Protein AF-A0A367M9J0-F1 (afdb_monomer)

Structure (mmCIF, N/CA/C/O backbone):
data_AF-A0A367M9J0-F1
#
_entry.id   AF-A0A367M9J0-F1
#
loop_
_atom_site.group_PDB
_atom_site.id
_atom_site.type_symbol
_atom_site.label_atom_id
_atom_site.label_alt_id
_atom_site.label_comp_id
_atom_site.label_asym_id
_atom_site.label_entity_id
_atom_site.label_seq_id
_atom_site.pdbx_PDB_ins_code
_atom_site.Cartn_x
_atom_site.Cartn_y
_atom_site.Cartn_z
_atom_site.occupancy
_atom_site.B_iso_or_equiv
_atom_site.auth_seq_id
_atom_site.auth_comp_id
_atom_site.auth_asym_id
_atom_site.auth_atom_id
_atom_site.pdbx_PDB_model_num
ATOM 1 N N . SER A 1 1 ? -8.072 -8.204 -0.982 1.00 53.81 1 SER A N 1
ATOM 2 C CA . SER A 1 1 ? -7.962 -9.513 -0.311 1.00 53.81 1 SER A CA 1
ATOM 3 C C . SER A 1 1 ? -6.494 -9.886 -0.213 1.00 53.81 1 SER A C 1
ATOM 5 O O . SER A 1 1 ? -5.722 -9.459 -1.068 1.00 53.81 1 SER A O 1
ATOM 7 N N . LEU A 1 2 ? -6.125 -10.675 0.804 1.00 54.19 2 LEU A N 1
ATOM 8 C CA . LEU A 1 2 ? -4.770 -11.207 1.031 1.00 54.19 2 LEU A CA 1
ATOM 9 C C . LEU A 1 2 ? -4.189 -11.884 -0.231 1.00 54.19 2 LEU A C 1
ATOM 11 O O . LEU A 1 2 ? -3.019 -11.712 -0.550 1.00 54.19 2 LEU A O 1
ATOM 15 N N . ASN A 1 3 ? -5.052 -12.526 -1.025 1.00 56.53 3 ASN A N 1
ATOM 16 C CA . ASN A 1 3 ? -4.718 -13.188 -2.293 1.00 56.53 3 ASN A CA 1
ATOM 17 C C . ASN A 1 3 ? -4.012 -12.279 -3.315 1.00 56.53 3 ASN A C 1
ATOM 19 O O . ASN A 1 3 ? -3.207 -12.762 -4.102 1.00 56.53 3 ASN A O 1
ATOM 23 N N . ARG A 1 4 ? -4.253 -10.960 -3.290 1.00 53.69 4 ARG A N 1
ATOM 24 C CA . ARG A 1 4 ? -3.558 -10.011 -4.180 1.00 53.69 4 ARG A CA 1
ATOM 25 C C . ARG A 1 4 ? -2.130 -9.683 -3.728 1.00 53.69 4 ARG A C 1
ATOM 27 O O . ARG A 1 4 ? -1.334 -9.265 -4.557 1.00 53.69 4 ARG A O 1
ATOM 34 N N . ALA A 1 5 ? -1.797 -9.875 -2.451 1.00 55.28 5 ALA A N 1
ATOM 35 C CA . ALA A 1 5 ? -0.433 -9.697 -1.949 1.00 55.28 5 ALA A CA 1
ATOM 36 C C . ALA A 1 5 ? 0.460 -10.907 -2.284 1.00 55.28 5 ALA A C 1
ATOM 38 O O . ALA A 1 5 ? 1.627 -10.721 -2.630 1.00 55.28 5 ALA A O 1
ATOM 39 N N . TYR A 1 6 ? -0.104 -12.126 -2.284 1.00 59.66 6 TYR A N 1
ATOM 40 C CA . TYR A 1 6 ? 0.635 -13.346 -2.644 1.00 59.66 6 TYR A CA 1
ATOM 41 C C . TYR A 1 6 ? 1.185 -13.334 -4.080 1.00 59.66 6 TYR A C 1
ATOM 43 O O . TYR A 1 6 ? 2.250 -13.883 -4.357 1.00 59.66 6 TYR A O 1
ATOM 51 N N . GLY A 1 7 ? 0.508 -12.637 -4.999 1.00 65.81 7 GLY A N 1
ATOM 52 C CA . GLY A 1 7 ? 0.967 -12.521 -6.383 1.00 65.81 7 GLY A CA 1
ATOM 53 C C . GLY A 1 7 ? 2.402 -11.991 -6.500 1.00 65.81 7 GLY A C 1
ATOM 54 O O . GLY A 1 7 ? 3.182 -12.503 -7.299 1.00 65.81 7 GLY A O 1
ATOM 55 N N . TRP A 1 8 ? 2.790 -11.025 -5.660 1.00 62.56 8 TRP A N 1
ATOM 56 C CA . TRP A 1 8 ? 4.134 -10.439 -5.684 1.00 62.56 8 TRP A CA 1
ATOM 57 C C . TRP A 1 8 ? 5.176 -11.267 -4.939 1.00 62.56 8 TRP A C 1
ATOM 59 O O . TRP A 1 8 ? 6.328 -11.311 -5.377 1.00 62.56 8 TRP A O 1
ATOM 69 N N . THR A 1 9 ? 4.788 -11.952 -3.857 1.00 67.38 9 THR A N 1
ATOM 70 C CA . THR A 1 9 ? 5.688 -12.894 -3.175 1.00 67.38 9 THR A CA 1
ATOM 71 C C . THR A 1 9 ? 6.099 -14.037 -4.091 1.00 67.38 9 THR A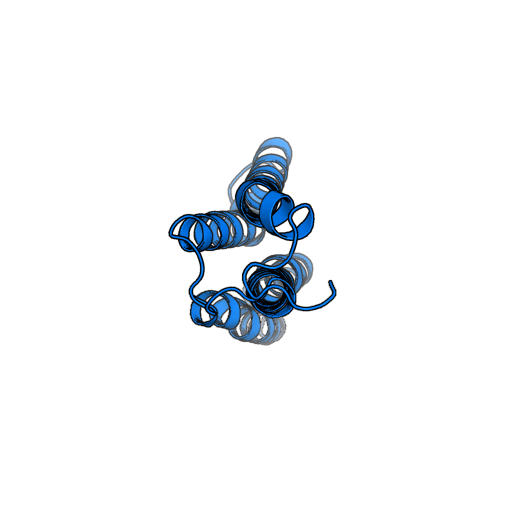 C 1
ATOM 73 O O . THR A 1 9 ? 7.250 -14.455 -4.033 1.00 67.38 9 THR A O 1
ATOM 76 N N . ASP A 1 10 ? 5.220 -14.469 -4.999 1.00 67.06 10 ASP A N 1
ATOM 77 C CA . ASP A 1 10 ? 5.551 -15.520 -5.962 1.00 67.06 10 ASP A CA 1
ATOM 78 C C . ASP A 1 10 ? 6.205 -14.967 -7.239 1.00 67.06 10 ASP A C 1
ATOM 80 O O . ASP A 1 10 ? 6.981 -15.659 -7.904 1.00 67.06 10 ASP A O 1
ATOM 84 N N . ALA A 1 11 ? 5.874 -13.738 -7.646 1.00 66.50 11 ALA A N 1
ATOM 85 C CA . ALA A 1 11 ? 6.425 -13.120 -8.852 1.00 66.50 11 ALA A CA 1
ATOM 86 C C . ALA A 1 11 ? 7.892 -12.694 -8.683 1.00 66.50 11 ALA A C 1
ATOM 88 O O . ALA A 1 11 ? 8.683 -12.868 -9.611 1.00 66.50 11 ALA A O 1
ATOM 89 N N . ALA A 1 12 ? 8.285 -12.176 -7.515 1.00 63.97 12 ALA A N 1
ATOM 90 C CA . ALA A 1 12 ? 9.638 -11.657 -7.306 1.00 63.97 12 ALA A CA 1
ATOM 91 C C . ALA A 1 12 ? 10.749 -12.733 -7.407 1.00 63.97 12 ALA A C 1
ATOM 93 O O . ALA A 1 12 ? 11.714 -12.506 -8.145 1.00 63.97 12 ALA A O 1
ATOM 94 N N . PRO A 1 13 ? 10.622 -13.931 -6.794 1.00 62.69 13 PRO A N 1
ATOM 95 C CA . PRO A 1 13 ? 11.599 -15.010 -6.958 1.00 62.69 13 PRO A CA 1
ATOM 96 C C . PRO A 1 13 ? 11.654 -15.525 -8.399 1.00 62.69 13 PRO A C 1
ATOM 98 O O . PRO A 1 13 ? 12.733 -15.794 -8.926 1.00 62.69 13 PRO A O 1
ATOM 101 N N . ARG A 1 14 ? 10.498 -15.605 -9.075 1.00 62.94 14 ARG A N 1
ATOM 102 C CA . ARG A 1 14 ? 10.419 -15.992 -10.493 1.00 62.94 14 ARG A CA 1
ATOM 103 C C . ARG A 1 14 ? 11.112 -14.975 -11.404 1.00 62.94 14 ARG A C 1
ATOM 105 O O . ARG A 1 14 ? 11.765 -15.377 -12.366 1.00 62.94 14 ARG A O 1
ATOM 112 N N . GLY A 1 15 ? 11.030 -13.686 -11.075 1.00 57.97 15 GLY A N 1
ATOM 113 C CA . GLY A 1 15 ? 11.794 -12.621 -11.726 1.00 57.97 15 GLY A CA 1
ATOM 114 C C . GLY A 1 15 ? 13.307 -12.783 -11.541 1.00 57.97 15 GLY A C 1
ATOM 115 O O . GLY A 1 15 ? 14.043 -12.806 -12.526 1.00 57.97 15 GLY A O 1
ATOM 116 N N . MET A 1 16 ? 13.776 -13.006 -10.307 1.00 56.16 16 MET A N 1
ATOM 117 C CA . MET A 1 16 ? 15.202 -13.256 -10.012 1.00 56.16 16 MET A CA 1
ATOM 118 C C . MET A 1 16 ? 15.741 -14.511 -10.715 1.00 56.16 16 MET A C 1
ATOM 120 O O . MET A 1 16 ? 16.858 -14.513 -11.234 1.00 56.16 16 MET A O 1
ATOM 124 N N . ALA A 1 17 ? 14.937 -15.574 -10.780 1.00 56.88 17 ALA A N 1
ATOM 125 C CA . ALA A 1 17 ? 15.292 -16.817 -11.462 1.00 56.88 17 ALA A CA 1
ATOM 126 C C . ALA A 1 17 ? 15.339 -16.683 -12.999 1.00 56.88 17 ALA A C 1
ATOM 128 O O . ALA A 1 17 ? 16.014 -17.467 -13.670 1.00 56.88 17 ALA A O 1
ATOM 129 N N . ARG A 1 18 ? 14.623 -15.715 -13.590 1.00 54.00 18 ARG A N 1
ATOM 130 C CA . ARG A 1 18 ? 14.735 -15.384 -15.025 1.00 54.00 18 ARG A CA 1
ATOM 131 C C . ARG A 1 18 ? 15.921 -14.474 -15.325 1.00 54.00 18 ARG A C 1
ATOM 133 O O . ARG A 1 18 ? 16.577 -14.690 -16.339 1.00 54.00 18 ARG A O 1
ATOM 140 N N . TRP A 1 19 ? 16.273 -13.569 -14.413 1.00 50.41 19 TRP A N 1
ATOM 141 C CA . TRP A 1 19 ? 17.459 -12.722 -14.558 1.00 50.41 19 TRP A CA 1
ATOM 142 C C . TRP A 1 19 ? 18.758 -13.536 -14.676 1.00 50.41 19 TRP A C 1
ATOM 144 O O . TRP A 1 19 ? 19.566 -13.275 -15.563 1.00 50.41 19 TRP A O 1
ATOM 154 N N . ARG A 1 20 ? 18.911 -14.610 -13.883 1.00 53.22 20 ARG A N 1
ATOM 155 C CA . ARG A 1 20 ? 20.051 -15.549 -13.999 1.00 53.22 20 ARG A CA 1
ATOM 156 C C . ARG A 1 20 ? 20.171 -16.238 -15.368 1.00 53.22 20 ARG A C 1
ATOM 158 O O . ARG A 1 20 ? 21.217 -16.801 -15.659 1.00 53.22 20 ARG A O 1
ATOM 165 N N . ARG A 1 21 ? 19.120 -16.205 -16.196 1.00 54.50 21 ARG A N 1
ATOM 166 C CA . ARG A 1 21 ? 19.075 -16.787 -17.549 1.00 54.50 21 ARG A CA 1
ATOM 167 C C . ARG A 1 21 ? 19.234 -15.742 -18.664 1.00 54.50 21 ARG A C 1
ATOM 169 O O . ARG A 1 21 ? 18.919 -16.031 -19.813 1.00 54.50 21 ARG A O 1
ATOM 176 N N . GLY A 1 22 ? 19.704 -14.536 -18.334 1.00 53.44 22 GLY A N 1
ATOM 177 C CA . GLY A 1 22 ? 20.056 -13.505 -19.316 1.00 53.44 22 GLY A CA 1
ATOM 178 C C . GLY A 1 22 ? 18.883 -12.679 -19.850 1.00 53.44 22 GLY A C 1
ATOM 179 O O . GLY A 1 22 ? 19.080 -11.919 -20.792 1.00 53.44 22 GLY A O 1
ATOM 180 N N . ARG A 1 23 ? 17.676 -12.786 -19.267 1.00 54.78 23 ARG A N 1
ATOM 181 C CA . ARG A 1 23 ? 16.515 -11.972 -19.667 1.00 54.78 23 ARG A CA 1
ATOM 182 C C . ARG A 1 23 ? 15.904 -11.191 -18.489 1.00 54.78 23 ARG A C 1
ATOM 184 O O . ARG A 1 23 ? 15.258 -11.753 -17.608 1.00 54.78 23 ARG A O 1
ATOM 191 N N . GLU A 1 24 ? 16.128 -9.875 -18.528 1.00 59.97 24 GLU A N 1
ATOM 192 C CA . GLU A 1 24 ? 15.092 -8.823 -18.424 1.00 59.97 24 GLU A CA 1
ATOM 193 C C . GLU A 1 24 ? 14.669 -8.192 -17.075 1.00 59.97 24 GLU A C 1
ATOM 195 O O . GLU A 1 24 ? 13.868 -7.264 -17.112 1.00 59.97 24 GLU A O 1
ATOM 200 N N . LEU A 1 25 ? 15.228 -8.526 -15.901 1.00 58.91 25 LEU A N 1
ATOM 201 C CA . LEU A 1 25 ? 14.964 -7.726 -14.677 1.00 58.91 25 LEU A CA 1
ATOM 202 C C . LEU A 1 25 ? 16.229 -7.409 -13.886 1.00 58.91 25 LEU A C 1
ATOM 204 O O . LEU A 1 25 ? 16.843 -8.310 -13.325 1.00 58.91 25 LEU A O 1
ATOM 208 N N . ALA A 1 26 ? 16.589 -6.130 -13.769 1.00 71.19 26 ALA A N 1
ATOM 209 C CA . ALA A 1 26 ? 17.696 -5.713 -12.916 1.00 71.19 26 ALA A CA 1
ATOM 210 C C . ALA A 1 26 ? 17.456 -6.186 -11.464 1.00 71.19 26 ALA A C 1
ATOM 212 O O . ALA A 1 26 ? 16.316 -6.120 -10.989 1.00 71.19 26 ALA A O 1
ATOM 213 N N . PRO A 1 27 ? 18.494 -6.597 -10.706 1.00 75.00 27 PRO A N 1
ATOM 214 C CA . PRO A 1 27 ? 18.346 -7.051 -9.317 1.00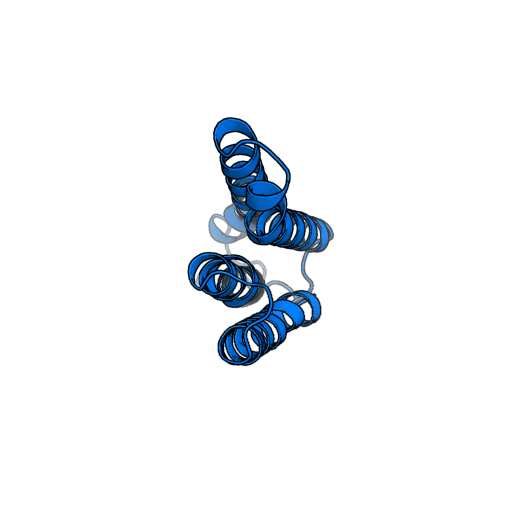 75.00 27 PRO A CA 1
ATOM 215 C C . PRO A 1 27 ? 17.535 -6.084 -8.439 1.00 75.00 27 PRO A C 1
ATOM 217 O O . PRO A 1 27 ? 16.734 -6.503 -7.604 1.00 75.00 27 PRO A O 1
ATOM 220 N N . SER A 1 28 ? 17.672 -4.780 -8.700 1.00 83.19 28 SER A N 1
ATOM 221 C CA . SER A 1 28 ? 16.887 -3.721 -8.061 1.00 83.19 28 SER A CA 1
ATOM 222 C C . SER A 1 28 ? 15.377 -3.876 -8.281 1.00 83.19 28 SER A C 1
ATOM 224 O O . SER A 1 28 ? 14.612 -3.779 -7.324 1.00 83.19 28 SER A O 1
ATOM 226 N N . GLN A 1 29 ? 14.917 -4.170 -9.501 1.00 81.62 29 GLN A N 1
ATOM 227 C CA . GLN A 1 29 ? 13.489 -4.324 -9.807 1.00 81.62 29 GLN A CA 1
ATOM 228 C C . GLN A 1 29 ? 12.881 -5.507 -9.051 1.00 81.62 29 GLN A C 1
ATOM 230 O O . GLN A 1 29 ? 11.809 -5.380 -8.460 1.00 81.62 29 GLN A O 1
ATOM 235 N N . ALA A 1 30 ? 13.591 -6.635 -9.003 1.00 80.06 30 ALA A N 1
ATOM 236 C CA . ALA A 1 30 ? 13.132 -7.811 -8.276 1.00 80.06 30 ALA A CA 1
ATOM 237 C C . ALA A 1 30 ? 13.069 -7.582 -6.756 1.00 80.06 30 ALA A C 1
ATOM 239 O O . ALA A 1 30 ? 12.102 -7.989 -6.108 1.00 80.06 30 ALA A O 1
ATOM 240 N N . LEU A 1 31 ? 14.061 -6.885 -6.189 1.00 86.38 31 LEU A N 1
ATOM 241 C CA . LEU A 1 31 ? 14.048 -6.501 -4.776 1.00 86.38 31 LEU A CA 1
ATOM 242 C C . LEU A 1 31 ? 12.858 -5.594 -4.448 1.00 86.38 31 LEU A C 1
ATOM 244 O O . LEU A 1 31 ? 12.197 -5.803 -3.433 1.00 86.38 31 LEU A O 1
ATOM 248 N N . HIS A 1 32 ? 12.536 -4.632 -5.316 1.00 88.56 32 HIS A N 1
ATOM 249 C CA . HIS A 1 32 ? 11.386 -3.752 -5.106 1.00 88.56 32 HIS A CA 1
ATOM 250 C C . HIS A 1 32 ? 10.053 -4.483 -5.281 1.00 88.56 32 HIS A C 1
ATOM 252 O O . HIS A 1 32 ? 9.143 -4.242 -4.494 1.00 88.56 32 HIS A O 1
ATOM 258 N N . ALA A 1 33 ? 9.941 -5.420 -6.226 1.00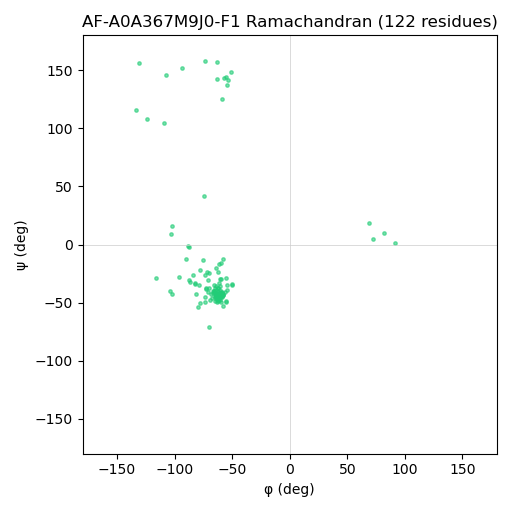 85.88 33 ALA A N 1
ATOM 259 C CA . ALA A 1 33 ? 8.756 -6.270 -6.344 1.00 85.88 33 ALA A CA 1
ATOM 260 C C . ALA A 1 33 ? 8.496 -7.056 -5.042 1.00 85.88 33 ALA A C 1
ATOM 262 O O . ALA A 1 33 ? 7.368 -7.096 -4.544 1.00 85.88 33 ALA A O 1
ATOM 263 N N . LEU A 1 34 ? 9.552 -7.618 -4.440 1.00 84.75 34 LEU A N 1
ATOM 264 C CA . LEU A 1 34 ? 9.448 -8.339 -3.171 1.00 84.75 34 LEU A CA 1
ATOM 265 C C . LEU A 1 34 ? 9.139 -7.409 -1.991 1.00 84.75 34 LEU A C 1
ATOM 267 O O . LEU A 1 34 ? 8.276 -7.723 -1.175 1.00 84.75 34 LEU A O 1
ATOM 271 N N . ALA A 1 35 ? 9.859 -6.295 -1.862 1.00 87.94 35 ALA A N 1
ATOM 272 C CA . ALA A 1 35 ? 9.745 -5.404 -0.712 1.00 87.94 35 ALA A CA 1
ATOM 273 C C . ALA A 1 35 ? 8.441 -4.590 -0.736 1.00 87.94 35 ALA A C 1
ATOM 275 O O . ALA A 1 35 ? 7.706 -4.576 0.249 1.00 87.94 35 ALA A O 1
ATOM 276 N N . VAL A 1 36 ? 8.134 -3.948 -1.866 1.00 88.88 36 VAL A N 1
ATOM 277 C CA . VAL A 1 36 ? 6.987 -3.040 -2.014 1.00 88.88 36 VAL A CA 1
ATOM 278 C C . VAL A 1 36 ? 5.689 -3.830 -2.177 1.00 88.88 36 VAL A C 1
ATOM 280 O O . VAL A 1 36 ? 4.726 -3.577 -1.456 1.00 88.88 36 VAL A O 1
ATOM 283 N N . GLY A 1 37 ? 5.668 -4.802 -3.094 1.00 84.56 37 GLY A N 1
ATOM 284 C CA . GLY A 1 37 ? 4.483 -5.611 -3.379 1.00 84.56 37 GLY A CA 1
ATOM 285 C C . GLY A 1 37 ? 4.272 -6.731 -2.365 1.00 84.56 37 GLY A C 1
ATOM 286 O O . GLY A 1 37 ? 3.209 -6.823 -1.753 1.00 84.56 37 GLY A O 1
ATOM 287 N N . GLY A 1 38 ? 5.295 -7.566 -2.160 1.00 84.19 38 GLY A N 1
ATOM 288 C CA . GLY A 1 38 ? 5.215 -8.735 -1.280 1.00 84.19 38 GLY A CA 1
ATOM 289 C C . GLY A 1 38 ? 5.128 -8.364 0.201 1.00 84.19 38 GLY A C 1
ATOM 290 O O . GLY A 1 38 ? 4.075 -8.502 0.824 1.00 84.19 38 GLY A O 1
ATOM 291 N N . ARG A 1 39 ? 6.229 -7.866 0.781 1.00 86.88 39 ARG A N 1
ATOM 292 C CA . ARG A 1 39 ? 6.292 -7.521 2.214 1.00 86.88 39 ARG A CA 1
ATOM 293 C C . ARG A 1 39 ? 5.324 -6.393 2.563 1.00 86.88 39 ARG A C 1
ATOM 295 O O . ARG A 1 39 ? 4.596 -6.519 3.541 1.00 86.88 39 ARG A O 1
ATOM 302 N N . GLY A 1 40 ? 5.260 -5.339 1.747 1.00 89.62 40 GLY A N 1
ATOM 303 C CA . GLY A 1 40 ? 4.303 -4.246 1.935 1.00 89.62 40 GLY A CA 1
ATOM 304 C C . GLY A 1 40 ? 2.849 -4.725 1.935 1.00 89.62 40 GLY A C 1
ATOM 305 O O . GLY A 1 40 ? 2.073 -4.331 2.805 1.00 89.62 40 GLY A O 1
ATOM 306 N N . GLY A 1 41 ? 2.486 -5.631 1.021 1.00 89.06 41 GLY A N 1
ATOM 307 C CA . GLY A 1 41 ? 1.140 -6.202 0.951 1.00 89.06 41 GLY A CA 1
ATOM 308 C C . GLY A 1 41 ? 0.798 -7.076 2.155 1.00 89.06 41 GLY A C 1
ATOM 309 O O . GLY A 1 41 ? -0.304 -6.963 2.696 1.00 89.06 41 GLY A O 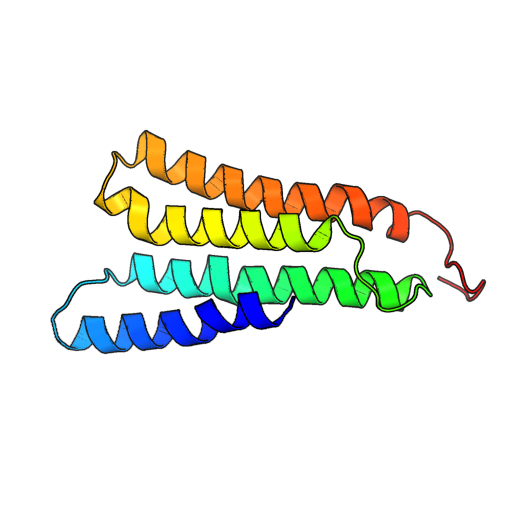1
ATOM 310 N N . LEU A 1 42 ? 1.745 -7.904 2.603 1.00 88.62 42 LEU A N 1
ATOM 311 C CA . LEU A 1 42 ? 1.597 -8.725 3.807 1.00 88.62 42 LEU A CA 1
ATOM 312 C C . LEU A 1 42 ? 1.423 -7.865 5.061 1.00 88.62 42 LEU A C 1
ATOM 314 O O . LEU A 1 42 ? 0.496 -8.107 5.829 1.00 88.62 42 LEU A O 1
ATOM 318 N N . ILE A 1 43 ? 2.260 -6.838 5.239 1.00 91.75 43 ILE A N 1
ATOM 319 C CA . ILE A 1 43 ? 2.168 -5.908 6.372 1.00 91.75 43 ILE A CA 1
ATOM 320 C C . ILE A 1 43 ? 0.811 -5.209 6.362 1.00 91.75 43 ILE A C 1
ATOM 322 O O . ILE A 1 43 ? 0.108 -5.229 7.365 1.00 91.75 43 ILE A O 1
ATOM 326 N N . LEU A 1 44 ? 0.396 -4.653 5.222 1.00 90.38 44 LEU A N 1
ATOM 327 C CA . LEU A 1 44 ? -0.884 -3.957 5.102 1.00 90.38 44 LEU A CA 1
ATOM 328 C C . LEU A 1 44 ? -2.072 -4.873 5.450 1.00 90.38 44 LEU A C 1
ATOM 330 O O . LEU A 1 44 ? -2.996 -4.468 6.156 1.00 90.38 44 LEU A O 1
ATOM 334 N N . ALA A 1 45 ? -2.042 -6.126 4.990 1.00 88.50 45 ALA A N 1
ATOM 335 C CA . ALA A 1 45 ? -3.072 -7.107 5.310 1.00 88.50 45 ALA A CA 1
ATOM 336 C C . ALA A 1 45 ? -3.065 -7.523 6.788 1.00 88.50 45 ALA A C 1
ATOM 338 O O . ALA A 1 45 ? -4.129 -7.636 7.401 1.00 88.50 45 ALA A O 1
ATOM 339 N N . MET A 1 46 ? -1.876 -7.741 7.354 1.00 92.44 46 MET A N 1
ATOM 340 C CA . MET A 1 46 ? -1.698 -8.093 8.759 1.00 92.44 46 MET A CA 1
ATOM 341 C C . MET A 1 46 ? -2.199 -6.970 9.663 1.00 92.44 46 MET A C 1
ATOM 343 O O . MET A 1 46 ? -2.998 -7.245 10.553 1.00 92.44 46 MET A O 1
ATOM 347 N N . LEU A 1 47 ? -1.805 -5.722 9.397 1.00 92.25 47 LEU A N 1
ATOM 348 C CA . LEU A 1 47 ? -2.250 -4.550 10.151 1.00 92.25 47 LEU A CA 1
ATOM 349 C C . LEU A 1 47 ? -3.778 -4.457 10.168 1.00 92.25 47 LEU A C 1
ATOM 351 O O . LEU A 1 47 ? -4.372 -4.390 11.237 1.00 92.25 47 LEU A O 1
ATOM 355 N N . ALA A 1 48 ? -4.430 -4.570 9.008 1.00 90.50 48 ALA A N 1
ATOM 356 C CA . ALA A 1 48 ? -5.889 -4.556 8.927 1.00 90.50 48 ALA A CA 1
ATOM 357 C C . ALA A 1 48 ? -6.562 -5.650 9.763 1.00 90.50 48 ALA A C 1
ATOM 359 O O . ALA A 1 48 ? -7.549 -5.384 10.450 1.00 90.50 48 ALA A O 1
ATOM 360 N N . ARG A 1 49 ? -6.040 -6.879 9.723 1.00 90.88 49 ARG A N 1
ATOM 361 C CA . ARG A 1 49 ? -6.590 -7.994 10.503 1.00 90.88 49 ARG A CA 1
ATOM 362 C C . ARG A 1 49 ? -6.381 -7.792 12.005 1.00 90.88 49 ARG A C 1
ATOM 364 O O . ARG A 1 49 ? -7.308 -7.996 12.782 1.00 90.88 49 ARG A O 1
ATOM 371 N N . VAL A 1 50 ? -5.173 -7.398 12.398 1.00 91.94 50 VAL A N 1
ATOM 372 C CA . VAL A 1 50 ? -4.760 -7.212 13.794 1.00 91.94 50 VAL A CA 1
ATOM 373 C C . VAL A 1 50 ? -5.514 -6.045 14.433 1.00 91.94 50 VAL A C 1
ATOM 375 O O . VAL A 1 50 ? -6.002 -6.189 15.550 1.00 91.94 50 VAL A O 1
ATOM 378 N N . THR A 1 51 ? -5.723 -4.937 13.714 1.00 91.56 51 THR A N 1
ATOM 379 C CA . THR A 1 51 ? -6.538 -3.820 14.211 1.00 91.56 51 THR A CA 1
ATOM 380 C C . THR A 1 51 ? -7.990 -4.232 14.461 1.00 91.56 51 THR A C 1
ATOM 382 O O . THR A 1 51 ? -8.550 -3.874 15.493 1.00 91.56 51 THR A O 1
ATOM 385 N N . LE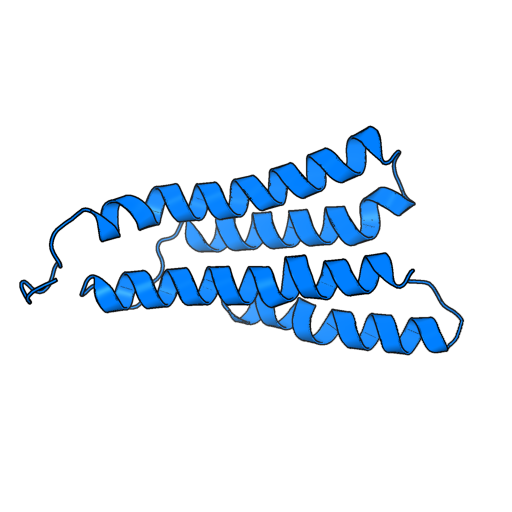U A 1 52 ? -8.618 -5.006 13.568 1.00 91.06 52 LEU A N 1
ATOM 386 C CA . LEU A 1 52 ? -9.987 -5.487 13.806 1.00 91.06 52 LEU A CA 1
ATOM 387 C C . LEU A 1 52 ? -10.044 -6.415 15.027 1.00 91.06 52 LEU A C 1
ATOM 389 O O . LEU A 1 52 ? -10.889 -6.221 15.898 1.00 91.06 52 LEU A O 1
ATOM 393 N N . GLY A 1 53 ? -9.092 -7.347 15.134 1.00 90.88 53 GLY A N 1
ATOM 394 C CA . GLY A 1 53 ? -9.008 -8.285 16.256 1.00 90.88 53 GLY A CA 1
ATOM 395 C C . GLY A 1 53 ? -8.797 -7.608 17.614 1.00 90.88 53 GLY A C 1
ATOM 396 O O . GLY A 1 53 ? -9.514 -7.909 18.566 1.00 90.88 53 GLY A O 1
ATOM 397 N N . HIS A 1 54 ? -7.866 -6.655 17.717 1.00 89.88 54 HIS A N 1
ATOM 398 C CA . HIS A 1 54 ? -7.605 -5.949 18.981 1.00 89.88 54 HIS A CA 1
ATOM 399 C C . HIS A 1 54 ? -8.661 -4.915 19.347 1.00 89.88 54 HIS A C 1
ATOM 401 O O . HIS A 1 54 ? -8.686 -4.470 20.488 1.00 89.88 54 HIS A O 1
ATOM 407 N N . THR A 1 55 ? -9.541 -4.546 18.418 1.00 90.31 55 THR A N 1
ATOM 408 C CA . THR A 1 55 ? -10.602 -3.578 18.703 1.00 90.31 55 THR A CA 1
ATOM 409 C C . THR A 1 55 ? -11.978 -4.218 18.911 1.00 90.31 55 THR A C 1
ATOM 411 O O . THR A 1 55 ? -12.984 -3.508 18.991 1.00 90.31 55 THR A O 1
ATOM 414 N N . GLY A 1 56 ? -12.033 -5.555 18.997 1.00 87.06 56 GLY A N 1
ATOM 415 C CA . GLY A 1 56 ? -13.268 -6.313 19.223 1.00 87.06 56 GLY A CA 1
ATOM 416 C C . GLY A 1 56 ? -14.241 -6.273 18.041 1.00 87.06 56 GLY A C 1
ATOM 417 O O . GLY A 1 56 ? -15.433 -6.513 18.205 1.00 87.06 56 GLY A O 1
ATOM 418 N N . ARG A 1 57 ? -13.766 -5.916 16.840 1.00 89.56 57 ARG A N 1
ATOM 419 C CA . ARG A 1 57 ? -14.600 -5.789 15.637 1.00 89.56 57 ARG A CA 1
ATOM 420 C C . ARG A 1 57 ? -14.593 -7.088 14.838 1.00 89.56 57 ARG A C 1
ATOM 422 O O . ARG A 1 57 ? -13.605 -7.821 14.823 1.00 89.56 57 ARG A O 1
ATOM 429 N N . ALA A 1 58 ? -15.679 -7.342 14.107 1.00 88.62 58 ALA A N 1
ATOM 430 C CA . ALA A 1 58 ? -15.729 -8.449 13.157 1.00 88.62 58 ALA A CA 1
ATOM 431 C C . ALA A 1 58 ? -14.549 -8.364 12.173 1.00 88.62 58 ALA A C 1
ATOM 433 O O . ALA A 1 58 ? -14.195 -7.278 11.711 1.00 88.62 58 ALA A O 1
ATOM 434 N N . LEU A 1 59 ? -13.964 -9.511 11.811 1.00 85.00 59 LEU A N 1
ATOM 435 C CA . LEU A 1 59 ? -12.828 -9.620 10.881 1.00 85.00 59 LEU A CA 1
ATOM 436 C C . LEU A 1 59 ? -13.242 -9.388 9.412 1.00 85.00 59 LEU A C 1
ATOM 438 O O . LEU A 1 59 ? -12.809 -10.093 8.503 1.00 85.00 59 LEU A O 1
ATOM 442 N N . GLN A 1 60 ? -14.098 -8.394 9.190 1.00 83.69 60 GLN A N 1
ATOM 443 C CA . GLN A 1 60 ? -14.591 -7.949 7.898 1.00 83.69 60 GLN A CA 1
ATOM 444 C C . GLN A 1 60 ? -13.969 -6.582 7.593 1.00 83.69 60 GLN A C 1
ATOM 446 O O . GLN A 1 60 ? -14.347 -5.581 8.207 1.00 83.69 60 GLN A O 1
ATOM 451 N N . PRO A 1 61 ? -12.975 -6.509 6.691 1.00 80.12 61 PRO A N 1
ATOM 452 C CA . PRO A 1 61 ? -12.350 -5.242 6.354 1.00 80.12 61 PRO A CA 1
ATOM 453 C C . PRO A 1 61 ? -13.365 -4.286 5.701 1.00 80.12 61 PRO A C 1
ATOM 455 O O . PRO A 1 61 ? -14.179 -4.721 4.884 1.00 80.12 61 PRO A O 1
ATOM 458 N N . PRO A 1 62 ? -13.300 -2.977 6.003 1.00 81.88 62 PRO A N 1
ATOM 459 C CA . PRO A 1 62 ? -14.183 -1.988 5.411 1.00 81.88 62 PRO A CA 1
ATOM 460 C C . PRO A 1 62 ? -13.965 -1.904 3.896 1.00 81.88 62 PRO A C 1
ATOM 462 O O . PRO A 1 62 ? -12.875 -2.181 3.385 1.00 81.88 62 PRO A O 1
ATOM 465 N N . ALA A 1 63 ? -14.981 -1.426 3.173 1.00 83.62 63 ALA A N 1
ATOM 466 C CA . ALA A 1 63 ? -14.962 -1.274 1.713 1.00 83.62 63 ALA A CA 1
ATOM 467 C C . ALA A 1 63 ? -13.820 -0.377 1.181 1.00 83.62 63 ALA A C 1
ATOM 469 O O . ALA A 1 63 ? -13.521 -0.380 -0.011 1.00 83.62 63 ALA A O 1
ATOM 470 N N . ALA A 1 64 ? -13.138 0.367 2.057 1.00 80.00 64 ALA A N 1
ATOM 471 C CA . ALA A 1 64 ? -11.941 1.134 1.730 1.00 80.00 64 ALA A CA 1
ATOM 472 C C . ALA A 1 64 ? -10.681 0.269 1.521 1.00 80.00 64 ALA A C 1
ATOM 474 O O . ALA A 1 64 ? -9.777 0.668 0.787 1.00 80.00 64 ALA A O 1
ATOM 475 N N . MET A 1 65 ? -10.604 -0.918 2.129 1.00 86.12 65 MET A N 1
ATOM 476 C CA . MET A 1 65 ? -9.398 -1.750 2.114 1.00 86.12 65 MET A CA 1
ATOM 477 C C . MET A 1 65 ? -9.028 -2.292 0.717 1.00 86.12 65 MET A C 1
ATOM 479 O O . MET A 1 65 ? -7.846 -2.280 0.366 1.00 86.12 65 MET A O 1
ATOM 483 N N . PRO A 1 66 ? -9.979 -2.724 -0.140 1.00 87.00 66 PRO A N 1
ATOM 484 C CA . PRO A 1 66 ? -9.682 -3.072 -1.530 1.00 87.00 66 PRO A CA 1
ATOM 485 C C . PRO A 1 66 ? -8.980 -1.959 -2.319 1.00 87.00 66 PRO A C 1
ATOM 487 O O . PRO A 1 66 ? -8.118 -2.273 -3.140 1.00 87.00 66 PRO A O 1
ATOM 490 N N . TRP A 1 67 ? -9.308 -0.691 -2.048 1.00 88.44 67 TRP A N 1
ATOM 491 C CA . TRP A 1 67 ? -8.674 0.466 -2.684 1.00 88.44 67 TRP A CA 1
ATOM 492 C C . TRP A 1 67 ? -7.239 0.674 -2.206 1.00 88.44 67 TRP A C 1
ATOM 494 O O . TRP A 1 67 ? -6.361 0.912 -3.029 1.00 88.44 67 TRP A O 1
ATOM 504 N N . ALA A 1 68 ? -6.973 0.498 -0.908 1.00 89.62 68 ALA A N 1
ATOM 505 C CA . ALA A 1 68 ? -5.609 0.533 -0.377 1.00 89.62 68 ALA A CA 1
ATOM 506 C C . ALA A 1 68 ? -4.728 -0.543 -1.041 1.00 89.62 68 ALA A C 1
ATOM 508 O O . ALA A 1 68 ? -3.629 -0.253 -1.506 1.00 89.62 68 ALA A O 1
ATOM 509 N N . PHE A 1 69 ? -5.242 -1.769 -1.199 1.00 86.19 69 PHE A N 1
ATOM 510 C CA . PHE A 1 69 ? -4.525 -2.811 -1.940 1.00 86.19 69 PHE A CA 1
ATOM 511 C C . PHE A 1 69 ? -4.3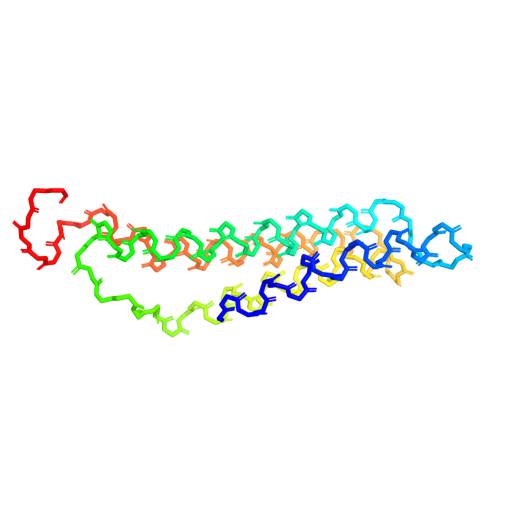35 -2.470 -3.420 1.00 86.19 69 PHE A C 1
ATOM 513 O O . PHE A 1 69 ? -3.281 -2.781 -3.970 1.00 86.19 69 PHE A O 1
ATOM 520 N N . ALA A 1 70 ? -5.325 -1.867 -4.082 1.00 89.44 70 ALA A N 1
ATOM 521 C CA . ALA A 1 70 ? -5.193 -1.461 -5.480 1.00 89.44 70 ALA A CA 1
ATOM 522 C C . ALA A 1 70 ? -4.077 -0.419 -5.651 1.00 89.44 70 ALA A C 1
ATOM 524 O O . ALA A 1 70 ? -3.189 -0.618 -6.475 1.00 89.44 70 ALA A O 1
ATOM 525 N N . LEU A 1 71 ? -4.060 0.620 -4.811 1.00 92.56 71 LEU A N 1
ATOM 526 C CA . LEU A 1 71 ? -3.016 1.649 -4.803 1.00 92.56 71 LEU A CA 1
ATOM 527 C C . LEU A 1 71 ? -1.627 1.062 -4.535 1.00 92.56 71 LEU A C 1
ATOM 529 O O . LEU A 1 71 ? -0.677 1.396 -5.237 1.00 92.56 71 LEU A O 1
ATOM 533 N N . LEU A 1 72 ? -1.516 0.127 -3.588 1.00 92.00 72 LEU A N 1
ATOM 534 C CA . LEU A 1 72 ? -0.253 -0.545 -3.288 1.00 92.00 72 LEU A CA 1
ATOM 535 C C . LEU A 1 72 ? 0.268 -1.349 -4.491 1.00 92.00 72 LEU A C 1
ATOM 537 O O . LEU A 1 72 ? 1.452 -1.291 -4.818 1.00 92.00 72 LEU A O 1
ATOM 541 N N . ASN A 1 73 ? -0.623 -2.079 -5.170 1.00 88.38 73 ASN A N 1
ATOM 542 C CA . ASN A 1 73 ? -0.281 -2.845 -6.369 1.00 88.38 73 ASN A CA 1
ATOM 543 C C . ASN A 1 73 ? 0.134 -1.929 -7.525 1.00 88.38 73 ASN A C 1
ATOM 545 O O . ASN A 1 73 ? 1.122 -2.217 -8.197 1.00 88.38 73 ASN A O 1
ATOM 549 N N . LEU A 1 74 ? -0.575 -0.814 -7.722 1.00 91.50 74 LEU A N 1
ATOM 550 C CA . LEU A 1 74 ? -0.221 0.194 -8.721 1.00 91.50 74 LEU A CA 1
ATOM 551 C C . LEU A 1 74 ? 1.130 0.843 -8.404 1.00 91.50 74 LEU A C 1
ATOM 553 O O . LEU A 1 74 ? 1.951 0.974 -9.303 1.00 91.50 74 LEU A O 1
ATOM 557 N N . GLY A 1 75 ? 1.407 1.174 -7.141 1.00 92.31 75 GLY A N 1
ATOM 558 C CA . GLY A 1 75 ? 2.704 1.701 -6.709 1.00 92.31 75 GLY A CA 1
ATOM 559 C C . GLY A 1 75 ? 3.848 0.707 -6.924 1.00 92.31 75 GLY A C 1
ATOM 560 O O . GLY A 1 75 ? 4.916 1.088 -7.398 1.00 92.31 75 GLY A O 1
ATOM 561 N N . CYS A 1 76 ? 3.619 -0.584 -6.660 1.00 91.19 76 CYS A N 1
ATOM 562 C CA . CYS A 1 76 ? 4.586 -1.645 -6.951 1.00 91.19 76 CYS A CA 1
ATOM 563 C C . CYS A 1 76 ? 4.837 -1.792 -8.459 1.00 91.19 76 CYS A C 1
ATOM 565 O O . CYS A 1 76 ? 5.988 -1.790 -8.892 1.00 91.19 76 CYS A O 1
ATOM 567 N N . ALA A 1 77 ? 3.778 -1.862 -9.271 1.00 89.12 77 ALA A N 1
ATOM 568 C CA . ALA A 1 77 ? 3.897 -1.941 -10.725 1.00 89.12 77 ALA A CA 1
ATOM 569 C C . ALA A 1 77 ? 4.615 -0.708 -11.294 1.00 89.12 77 ALA A C 1
ATOM 571 O O . ALA A 1 77 ? 5.557 -0.847 -12.074 1.00 89.12 77 ALA A O 1
ATOM 572 N N . ALA A 1 78 ? 4.249 0.489 -10.829 1.00 91.38 78 ALA A N 1
ATOM 573 C CA . ALA A 1 78 ? 4.941 1.727 -11.153 1.00 91.38 78 ALA A CA 1
ATOM 574 C C . ALA A 1 78 ? 6.427 1.631 -10.794 1.00 91.38 78 ALA A C 1
ATOM 576 O O . ALA A 1 78 ? 7.277 1.873 -11.641 1.00 91.38 78 ALA A O 1
ATOM 577 N N . ARG A 1 79 ? 6.771 1.182 -9.582 1.00 92.12 79 ARG A N 1
ATOM 578 C CA . ARG A 1 79 ? 8.168 1.071 -9.149 1.00 92.12 79 ARG A CA 1
ATOM 579 C C . ARG A 1 79 ? 8.988 0.098 -9.997 1.00 92.12 79 ARG A C 1
ATOM 581 O O . ARG A 1 79 ? 10.179 0.344 -10.193 1.00 92.12 79 ARG A O 1
ATOM 588 N N . VAL A 1 80 ? 8.390 -1.007 -10.434 1.00 88.94 80 VAL A N 1
ATOM 589 C CA . VAL A 1 80 ? 9.080 -2.079 -11.166 1.00 88.94 80 VAL A CA 1
ATOM 590 C C . VAL A 1 80 ? 9.226 -1.739 -12.648 1.00 88.94 80 VAL A C 1
ATOM 592 O O . VAL A 1 80 ? 10.306 -1.946 -13.195 1.00 88.94 80 VAL A O 1
ATOM 595 N N . PHE A 1 81 ? 8.181 -1.200 -13.282 1.00 88.75 81 PHE A N 1
ATOM 596 C CA . PHE A 1 81 ? 8.122 -1.059 -14.740 1.00 88.75 81 PHE A CA 1
ATOM 597 C C . PHE A 1 81 ? 8.367 0.369 -15.240 1.00 88.75 81 PHE A C 1
ATOM 599 O O . PHE A 1 81 ? 9.066 0.545 -16.235 1.00 88.75 81 PHE A O 1
ATOM 606 N N . LEU A 1 82 ? 7.842 1.404 -14.571 1.00 90.06 82 LEU A N 1
ATOM 607 C CA . LEU A 1 82 ? 7.916 2.774 -15.102 1.00 90.06 82 LEU A CA 1
ATOM 608 C C . LEU A 1 82 ? 9.339 3.339 -15.195 1.00 90.06 82 LEU A C 1
ATOM 610 O O . LEU A 1 82 ? 9.587 4.032 -16.173 1.00 90.06 82 LEU A O 1
ATOM 614 N N . PRO A 1 83 ? 10.299 3.051 -14.292 1.00 89.56 83 PRO A N 1
ATOM 615 C CA . PRO A 1 83 ? 11.677 3.521 -14.459 1.00 89.56 83 PRO A CA 1
ATOM 616 C C . PRO A 1 83 ? 12.379 3.009 -15.725 1.00 89.56 83 PRO A C 1
ATOM 618 O O . PRO A 1 83 ? 13.407 3.558 -16.101 1.00 89.56 83 PRO A O 1
ATOM 621 N N . SER A 1 84 ? 11.854 1.958 -16.365 1.00 8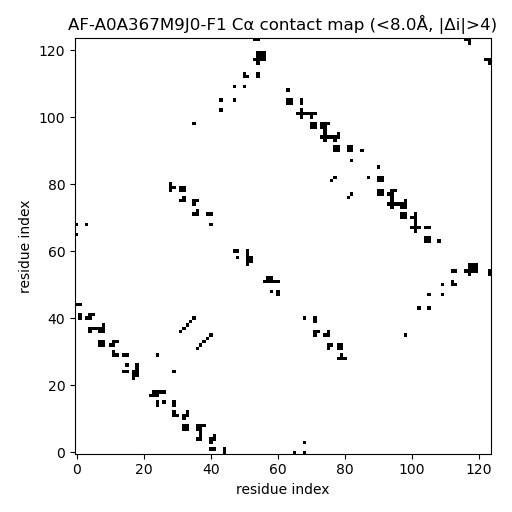7.31 84 SER A N 1
ATOM 622 C CA . SER A 1 84 ? 12.347 1.450 -17.652 1.00 87.31 84 SER A CA 1
ATOM 623 C C . SER A 1 84 ? 11.663 2.100 -18.860 1.00 87.31 84 SER A C 1
ATOM 625 O O . SER A 1 84 ? 12.121 1.911 -19.980 1.00 87.31 84 SER A O 1
ATOM 627 N N . LEU A 1 85 ? 10.565 2.834 -18.647 1.00 88.31 85 LEU A N 1
ATOM 628 C CA . LEU A 1 85 ? 9.722 3.418 -19.699 1.00 88.31 85 LEU A CA 1
ATOM 629 C C . LEU A 1 85 ? 9.723 4.951 -19.677 1.00 88.31 85 LEU A C 1
ATOM 631 O O . LEU A 1 85 ? 9.515 5.586 -20.705 1.00 88.31 85 LEU A O 1
ATOM 635 N N . LEU A 1 86 ? 9.922 5.544 -18.501 1.00 90.00 86 LEU A N 1
ATOM 636 C CA . LEU A 1 86 ? 9.839 6.975 -18.248 1.00 90.00 86 LEU A CA 1
ATOM 637 C C . LEU A 1 86 ? 11.076 7.459 -17.481 1.00 90.00 86 LEU A C 1
ATOM 639 O O . LEU A 1 86 ? 11.678 6.690 -16.725 1.00 90.00 86 LEU A O 1
ATOM 643 N N . PRO A 1 87 ? 11.414 8.754 -17.591 1.00 92.06 87 PRO A N 1
ATOM 644 C CA . PRO A 1 87 ? 12.450 9.366 -16.773 1.00 92.06 87 PRO A CA 1
ATOM 645 C C . PRO A 1 87 ? 12.205 9.168 -15.268 1.00 92.06 87 PRO A C 1
ATOM 647 O O . PRO A 1 87 ? 11.088 9.321 -14.759 1.00 92.06 87 PRO A O 1
ATOM 650 N N . ALA A 1 88 ? 13.272 8.846 -14.533 1.00 88.75 88 ALA A N 1
ATOM 651 C CA . ALA A 1 88 ? 13.201 8.488 -13.116 1.00 88.75 88 ALA A CA 1
ATOM 652 C C . ALA A 1 88 ? 12.616 9.599 -12.221 1.00 88.75 88 ALA A C 1
ATOM 654 O O . ALA A 1 88 ? 11.960 9.294 -11.224 1.00 88.75 88 ALA A O 1
ATOM 655 N N . ASN A 1 89 ? 12.799 10.869 -12.596 1.00 93.06 89 ASN A N 1
ATOM 656 C CA . ASN A 1 89 ? 12.244 12.031 -11.896 1.00 93.06 89 ASN A CA 1
ATOM 657 C C . ASN A 1 89 ? 10.708 12.087 -11.917 1.00 93.06 89 ASN A C 1
ATOM 659 O O . ASN A 1 89 ? 10.128 12.737 -11.057 1.00 93.06 89 ASN A O 1
ATOM 663 N N . TRP A 1 90 ? 10.050 11.384 -12.842 1.00 92.12 90 TRP A N 1
ATOM 664 C CA . TRP A 1 90 ? 8.590 11.240 -12.869 1.00 92.12 90 TRP A CA 1
ATOM 665 C C . TRP A 1 90 ? 8.144 9.876 -12.337 1.00 92.12 90 TRP A C 1
ATOM 667 O O . TRP A 1 90 ? 7.209 9.783 -11.541 1.00 92.12 90 TRP A O 1
ATOM 677 N N . ALA A 1 91 ? 8.842 8.807 -12.731 1.00 91.75 91 ALA A N 1
ATOM 678 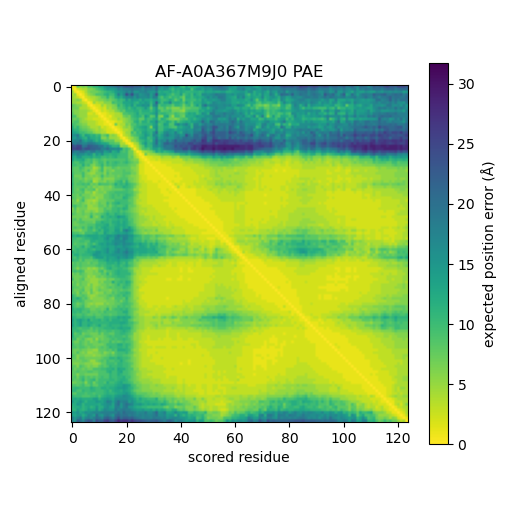C CA . ALA A 1 91 ? 8.470 7.439 -12.379 1.00 91.75 91 ALA A CA 1
ATOM 679 C C . ALA A 1 91 ? 8.563 7.151 -10.869 1.00 91.75 91 ALA A C 1
ATOM 681 O O . ALA A 1 91 ? 7.673 6.510 -10.303 1.00 91.75 91 ALA A O 1
ATOM 682 N N . LEU A 1 92 ? 9.634 7.605 -10.206 1.00 92.69 92 LEU A N 1
ATOM 683 C CA . LEU A 1 92 ? 9.879 7.283 -8.796 1.00 92.69 92 LEU A CA 1
ATOM 684 C C . LEU A 1 92 ? 8.942 8.038 -7.839 1.00 92.69 92 LEU A C 1
ATOM 686 O O . LEU A 1 92 ? 8.371 7.374 -6.967 1.00 92.69 92 LEU A O 1
ATOM 690 N N . PRO A 1 93 ? 8.703 9.360 -7.991 1.00 96.38 93 PRO A N 1
ATOM 691 C CA . PRO A 1 93 ? 7.735 10.062 -7.149 1.00 96.38 93 PRO A CA 1
ATOM 692 C C . PRO A 1 93 ? 6.313 9.532 -7.318 1.00 96.38 93 PRO A C 1
ATOM 694 O O . PRO A 1 93 ? 5.602 9.391 -6.327 1.00 96.38 93 PRO A O 1
ATOM 697 N N . LEU A 1 94 ? 5.908 9.162 -8.539 1.00 95.50 94 LEU A N 1
ATOM 698 C CA . LEU A 1 94 ? 4.594 8.564 -8.779 1.00 95.50 94 LEU A CA 1
ATOM 699 C C . LEU A 1 94 ? 4.441 7.224 -8.047 1.00 95.50 94 LEU A C 1
ATOM 701 O O . LEU A 1 94 ? 3.444 6.999 -7.361 1.00 95.50 94 LEU A O 1
ATOM 705 N N . ALA A 1 95 ? 5.442 6.344 -8.153 1.00 94.31 95 ALA A N 1
ATOM 706 C CA . ALA A 1 95 ? 5.436 5.058 -7.462 1.00 94.31 95 ALA A CA 1
ATOM 707 C C . ALA A 1 95 ? 5.389 5.223 -5.933 1.00 94.31 95 ALA A C 1
ATOM 709 O O . ALA A 1 95 ? 4.593 4.561 -5.261 1.00 94.31 95 ALA A O 1
ATOM 710 N N . GLY A 1 96 ? 6.206 6.133 -5.393 1.00 95.06 96 GLY A N 1
ATOM 711 C CA . GLY A 1 96 ? 6.219 6.470 -3.970 1.00 95.06 96 GLY A CA 1
ATOM 712 C C . GLY A 1 96 ? 4.899 7.083 -3.498 1.00 95.06 96 GLY A C 1
ATOM 713 O O . GLY A 1 96 ? 4.389 6.695 -2.452 1.00 95.06 96 GLY A O 1
ATOM 714 N N . GLY A 1 97 ? 4.302 7.971 -4.296 1.00 97.25 97 GLY A N 1
ATOM 715 C CA . GLY A 1 97 ? 3.012 8.597 -4.014 1.00 97.25 97 GLY A CA 1
ATOM 716 C C . GLY A 1 97 ? 1.871 7.584 -3.960 1.00 97.25 97 GLY A C 1
ATOM 717 O O . GLY A 1 97 ? 1.113 7.571 -2.995 1.00 97.25 97 GLY A O 1
ATOM 718 N N . LEU A 1 98 ? 1.781 6.672 -4.933 1.00 96.25 98 LEU A N 1
ATOM 719 C CA . LEU A 1 98 ? 0.783 5.594 -4.931 1.00 96.25 98 LEU A CA 1
ATOM 720 C C . LEU A 1 98 ? 0.930 4.675 -3.712 1.00 96.25 98 LEU A C 1
ATOM 722 O O . LEU A 1 98 ? -0.064 4.312 -3.079 1.00 96.25 98 LEU A O 1
ATOM 726 N N . TRP A 1 99 ? 2.170 4.331 -3.357 1.00 95.50 99 TRP A N 1
ATOM 727 C CA . TRP A 1 99 ? 2.460 3.540 -2.165 1.00 95.50 99 TRP A CA 1
ATOM 728 C C . TRP A 1 99 ? 2.071 4.281 -0.878 1.00 95.50 99 TRP A C 1
ATOM 730 O O . TRP A 1 99 ? 1.369 3.722 -0.037 1.00 95.50 99 TRP A O 1
ATOM 740 N N . ALA A 1 100 ? 2.444 5.555 -0.743 1.00 96.69 100 ALA A N 1
ATOM 741 C CA . ALA A 1 100 ? 2.100 6.373 0.417 1.00 96.69 100 ALA A CA 1
ATOM 742 C C . ALA A 1 100 ? 0.581 6.546 0.554 1.00 96.69 100 ALA A C 1
ATOM 744 O O . ALA A 1 100 ? 0.037 6.366 1.641 1.00 96.69 100 ALA A O 1
ATOM 745 N N . LEU A 1 101 ? -0.127 6.803 -0.551 1.00 96.62 101 LEU A N 1
ATOM 746 C CA . LEU A 1 101 ? -1.586 6.907 -0.575 1.00 96.62 101 LEU A CA 1
ATOM 747 C C . LEU A 1 101 ? -2.269 5.609 -0.133 1.00 96.62 101 LEU A C 1
ATOM 749 O O . LEU A 1 101 ? -3.291 5.670 0.549 1.00 96.62 101 LEU A O 1
ATOM 753 N N . ALA A 1 102 ? -1.710 4.438 -0.457 1.00 93.75 102 ALA A N 1
ATOM 754 C CA . ALA A 1 102 ? -2.228 3.161 0.029 1.00 93.75 102 ALA A CA 1
ATOM 755 C C . ALA A 1 102 ? -2.198 3.074 1.566 1.00 93.75 102 ALA A C 1
ATOM 757 O O . ALA A 1 102 ? -3.206 2.724 2.188 1.00 93.75 102 ALA A O 1
ATOM 758 N N . PHE A 1 103 ? -1.066 3.433 2.181 1.00 94.06 103 PHE A N 1
ATOM 759 C CA . PHE A 1 103 ? -0.902 3.420 3.638 1.00 94.06 103 PHE A CA 1
ATOM 760 C C . PHE A 1 103 ? -1.672 4.545 4.333 1.00 94.06 103 PHE A C 1
ATOM 762 O O . PHE A 1 103 ? -2.267 4.307 5.380 1.00 94.06 103 PHE A O 1
ATOM 769 N N . LEU A 1 104 ? -1.742 5.736 3.736 1.00 95.75 104 LEU A N 1
ATOM 770 C CA . LEU A 1 104 ? -2.569 6.836 4.236 1.00 95.75 104 LEU A CA 1
ATOM 771 C C . LEU A 1 104 ? -4.050 6.466 4.217 1.00 95.75 104 LEU A C 1
ATOM 773 O O . LEU A 1 104 ? -4.759 6.706 5.192 1.00 95.75 104 LEU A O 1
ATOM 777 N N . ARG A 1 105 ? -4.519 5.819 3.141 1.00 93.88 105 ARG A N 1
ATOM 778 C CA . ARG A 1 105 ? -5.889 5.307 3.065 1.00 93.88 105 ARG A CA 1
ATOM 779 C C . ARG A 1 105 ? -6.138 4.310 4.189 1.00 93.88 105 ARG A C 1
ATOM 781 O O . ARG A 1 105 ? -7.157 4.419 4.849 1.00 93.88 105 ARG A O 1
ATOM 788 N N . PHE A 1 106 ? -5.222 3.381 4.446 1.00 92.25 106 PHE A N 1
ATOM 789 C CA . PHE A 1 106 ? -5.337 2.481 5.594 1.00 92.25 106 PHE A CA 1
ATOM 790 C C . PHE A 1 106 ? -5.411 3.244 6.924 1.00 92.25 106 PHE A C 1
ATOM 792 O O . PHE A 1 106 ? -6.374 3.066 7.670 1.00 92.25 106 PHE A O 1
ATOM 799 N N . ALA A 1 107 ? -4.456 4.138 7.189 1.00 94.00 107 ALA A N 1
ATOM 800 C CA . ALA A 1 107 ? -4.393 4.908 8.427 1.00 94.00 107 ALA A CA 1
ATOM 801 C C . ALA A 1 107 ? -5.682 5.707 8.670 1.00 94.00 107 ALA A C 1
ATOM 803 O O . ALA A 1 107 ? -6.208 5.692 9.776 1.00 94.00 107 ALA A O 1
ATOM 804 N N . TRP A 1 108 ? -6.254 6.317 7.631 1.00 94.69 108 TRP A N 1
ATOM 805 C CA . TRP A 1 108 ? -7.481 7.107 7.741 1.00 94.69 108 TRP A CA 1
ATOM 806 C C . TRP A 1 108 ? -8.683 6.311 8.274 1.00 94.69 108 TRP A C 1
ATOM 808 O O . TRP A 1 108 ? -9.448 6.821 9.088 1.00 94.69 108 TRP A O 1
ATOM 818 N N . PHE A 1 109 ? -8.864 5.056 7.842 1.00 90.94 109 PHE A N 1
ATOM 819 C CA . PHE A 1 109 ? -9.991 4.233 8.312 1.00 90.94 109 PHE A CA 1
ATOM 820 C C . PHE A 1 109 ? -9.683 3.481 9.601 1.00 90.94 109 PHE A C 1
ATOM 822 O O . PHE A 1 109 ? -10.590 3.255 10.396 1.00 90.94 109 PHE A O 1
ATOM 829 N N . TYR A 1 110 ? -8.430 3.079 9.804 1.00 90.69 110 TYR A N 1
ATOM 830 C CA . TYR A 1 110 ? -8.057 2.191 10.901 1.00 90.69 110 TYR A CA 1
ATOM 831 C C . TYR A 1 110 ? -7.525 2.929 12.138 1.00 90.69 110 TYR A C 1
ATOM 833 O O . TYR A 1 110 ? -7.724 2.438 13.244 1.00 90.69 110 TYR A O 1
ATOM 841 N N . ALA A 1 111 ? -6.923 4.117 12.015 1.00 91.44 111 ALA A N 1
ATOM 842 C CA . ALA A 1 111 ? -6.450 4.876 13.180 1.00 91.44 111 ALA A CA 1
ATOM 843 C C . ALA A 1 111 ? -7.583 5.257 14.158 1.00 91.44 111 ALA A C 1
ATOM 845 O O . ALA A 1 111 ? -7.429 5.011 15.355 1.00 91.44 111 ALA A O 1
ATOM 846 N N . PRO A 1 112 ? -8.770 5.721 13.706 1.00 90.62 112 PRO A N 1
ATOM 847 C CA . PRO A 1 112 ? -9.883 5.996 14.617 1.00 90.62 112 PRO A CA 1
ATOM 848 C C . PRO A 1 112 ? -10.386 4.755 15.363 1.00 90.62 112 PRO A C 1
ATOM 850 O O . PRO A 1 112 ? -10.999 4.885 16.418 1.00 90.62 112 PRO A O 1
ATOM 853 N N . MET A 1 113 ? -10.158 3.551 14.825 1.00 91.00 113 MET A N 1
ATOM 854 C CA . MET A 1 113 ? -10.532 2.300 15.488 1.00 91.00 113 MET A CA 1
ATOM 855 C C . MET A 1 113 ? -9.648 2.011 16.701 1.00 91.00 113 MET A C 1
ATOM 857 O O . MET A 1 113 ? -10.144 1.392 17.635 1.00 91.00 113 MET A O 1
ATOM 861 N N . LEU A 1 114 ? -8.384 2.451 16.661 1.00 88.88 114 LEU A N 1
ATOM 862 C CA . LEU A 1 114 ? -7.373 2.260 17.706 1.00 88.88 114 LEU A CA 1
ATOM 863 C C . LEU A 1 114 ? -7.454 3.317 18.814 1.00 88.88 114 LEU A C 1
ATOM 865 O O . LEU A 1 114 ? -7.047 3.051 19.935 1.00 88.88 114 LEU A O 1
ATOM 869 N N . TRP A 1 115 ? -7.975 4.510 18.513 1.00 90.88 115 TRP A N 1
ATOM 870 C CA . TRP A 1 115 ? -8.168 5.579 19.506 1.00 90.88 115 TRP A CA 1
ATOM 871 C C . TRP A 1 115 ? -9.515 5.529 20.226 1.00 90.88 115 TRP A C 1
ATOM 873 O O . TRP A 1 115 ? -9.803 6.384 21.060 1.00 90.88 115 TRP A O 1
ATOM 883 N N . ARG A 1 116 ? -10.374 4.573 19.875 1.00 86.50 116 ARG A N 1
ATOM 884 C CA . ARG A 1 116 ? -11.683 4.398 20.502 1.00 86.50 116 ARG A CA 1
ATOM 885 C C . ARG A 1 116 ? -11.658 3.153 21.381 1.00 86.50 116 ARG A C 1
ATOM 887 O O . ARG A 1 116 ? -11.032 2.177 20.970 1.00 86.50 116 ARG A O 1
ATOM 894 N N . PRO A 1 117 ? -12.390 3.159 22.510 1.00 86.62 117 PRO A N 1
ATOM 895 C CA . PRO A 1 117 ? -12.591 1.957 23.304 1.00 86.62 117 PRO A CA 1
ATOM 896 C C . PRO A 1 117 ? -13.079 0.801 22.437 1.00 86.62 117 PRO A C 1
ATOM 898 O O . PRO A 1 117 ? -13.787 1.003 21.435 1.00 86.62 117 PRO A O 1
ATOM 901 N N . ARG A 1 118 ? -12.700 -0.414 22.826 1.00 90.38 118 ARG A N 1
ATOM 902 C CA . ARG A 1 118 ? -13.154 -1.622 22.146 1.00 90.38 118 ARG A CA 1
ATOM 903 C C . ARG A 1 118 ? -14.675 -1.692 22.089 1.00 90.38 118 ARG A C 1
ATOM 905 O O . ARG A 1 118 ? -15.381 -1.317 23.021 1.00 90.38 118 ARG A O 1
ATOM 912 N N . VAL A 1 119 ? -15.176 -2.220 20.975 1.00 89.00 119 VAL A N 1
ATOM 913 C CA . VAL A 1 119 ? -16.624 -2.338 20.738 1.00 89.00 119 VAL A CA 1
ATOM 914 C C . VAL A 1 119 ? -17.257 -3.424 21.617 1.00 89.00 119 VAL A C 1
ATOM 916 O O . VAL A 1 119 ? -18.448 -3.363 21.894 1.00 89.00 119 VAL A O 1
ATOM 919 N N . ASP A 1 120 ? -16.465 -4.395 22.078 1.00 86.00 120 ASP A N 1
ATOM 920 C CA . ASP A 1 120 ? -16.909 -5.505 22.928 1.00 86.00 120 ASP A CA 1
ATOM 921 C C . ASP A 1 120 ? -16.879 -5.194 24.437 1.00 86.00 120 ASP A C 1
ATOM 923 O O . ASP A 1 120 ? -17.272 -6.035 25.239 1.00 86.00 120 ASP A O 1
ATOM 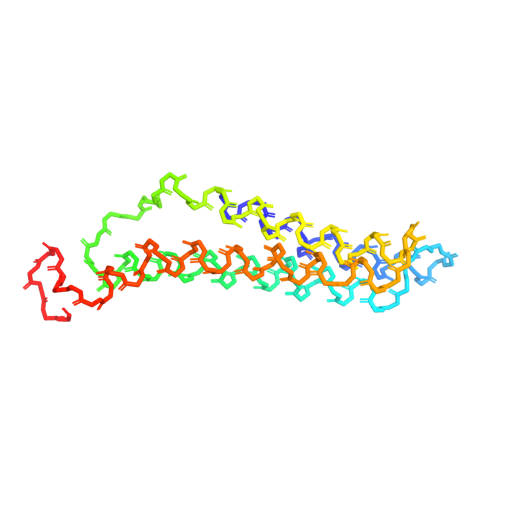927 N N . GLY A 1 121 ? -16.430 -3.997 24.835 1.00 79.88 121 GLY A N 1
ATOM 928 C CA . GLY A 1 121 ? -16.392 -3.568 26.236 1.00 79.88 121 GLY A CA 1
ATOM 929 C C . GLY A 1 121 ? -15.317 -4.242 27.098 1.00 79.88 121 GLY A C 1
ATOM 930 O O . GLY A 1 121 ? -15.262 -3.989 28.301 1.00 79.88 121 GLY A O 1
ATOM 931 N N . HIS A 1 122 ? -14.451 -5.078 26.517 1.00 79.81 122 HIS A N 1
ATOM 932 C CA . HIS A 1 122 ? -13.314 -5.650 27.236 1.00 79.81 122 HIS A CA 1
ATOM 933 C C . HIS A 1 122 ? -12.207 -4.606 27.469 1.00 79.81 122 HIS A C 1
ATOM 935 O O . HIS A 1 122 ? -12.134 -3.620 26.735 1.00 79.81 122 HIS A O 1
ATOM 941 N N . PRO A 1 123 ? -11.319 -4.810 28.464 1.00 74.69 123 PRO A N 1
ATOM 942 C CA . PRO A 1 123 ? -10.179 -3.924 28.680 1.00 74.69 123 PRO A CA 1
ATOM 943 C C . PRO A 1 123 ? -9.279 -3.868 27.436 1.00 74.69 123 PRO A C 1
ATOM 945 O O . PRO A 1 123 ? -8.823 -4.908 26.953 1.00 74.69 123 PRO A O 1
ATOM 948 N N . GLY A 1 124 ? -9.027 -2.658 26.929 1.00 63.41 124 GLY A N 1
ATOM 949 C CA . GLY A 1 124 ? -8.158 -2.388 25.779 1.00 63.41 124 GLY A CA 1
ATOM 950 C C . GLY A 1 124 ? -8.616 -1.213 24.930 1.00 63.41 124 GLY A C 1
ATOM 951 O O . GLY A 1 124 ? -9.836 -0.934 24.893 1.00 63.41 124 GLY A O 1
#

Solvent-accessible surface area (backbone atoms only — not comparable to full-atom values): 6481 Å² total; per-residue (Å²): 106,70,74,70,22,52,56,25,54,58,45,20,58,54,42,52,63,35,29,80,70,79,50,93,50,59,72,66,37,32,51,42,28,30,48,51,23,14,52,43,34,48,51,56,48,48,50,58,52,51,54,25,58,71,26,56,42,71,92,66,80,59,89,64,52,56,52,24,53,48,30,29,48,50,10,24,50,31,57,51,48,31,57,80,77,42,63,55,88,56,24,50,57,52,12,51,48,30,36,48,50,14,53,50,52,46,45,68,68,49,48,63,51,73,78,40,74,28,77,69,73,56,95,93

pLDDT: mean 82.69, std 13.29, range [50.41, 97.25]

Organism: Pseudomonas aeruginosa (NCBI:txid287)

Nearest PDB structures (foldseek):
  3dww-assembly1_C  TM=3.936E-01  e=3.056E+00  Homo sapiens
  6oo7-assembly1_D  TM=2.674E-01  e=6.398E+00  Oryctolagus cuniculus

InterPro domains:
  IPR010266 NnrS [PF05940] (5-118)

Sequence (124 aa):
SLNRAYGWTDAAPRGMARWRRGRELAPSQALHALAVGGRGGLILAMLARVTLGHTGRALQPPAAMPWAFALLNLGCAARVFLPSLLPANWALPLAGGLWALAFLRFAWFYAPMLWRPRVDGHPG

Secondary structure (DSSP, 8-state):
-THHHHHHHHHHHHHHHHHTTT-S--HHHHHHIIIIIIIHHHHHHHHHHHHHHHTT--S---TTHHHHHHHHHHHHHHHHHGGGTS-HHHHHHHHHHHHHHHHHHHHHHHHHHHSS--TT-S--

Radius of gyration: 16.98 Å; Cα contacts (8 Å, |Δi|>4): 154; chains: 1; bounding box: 37×29×48 Å

Foldseek 3Di:
DLVQLVVLVVVLVVLVVVVVVVDDFDNQLSVLSCVQRNVVSVVLLCLQQVLCVVQQHDSDGPPLLVVLNVLSVVLSCLSNPVVVVDPCVPSVVSSVVSSVVSVVSSCVVRVVSVVDHRPVPDDD

Mean predicted aligned error: 7.3 Å